Protein AF-A0A350ATS0-F1 (afdb_monomer)

Mean predicted aligned error: 9.51 Å

Radius of gyration: 19.01 Å; Cα contacts (8 Å, |Δi|>4): 126; chains: 1; bounding box: 36×60×45 Å

Foldseek 3Di:
DDDDPPVVVVVVVVVVVVVVVPPDPVVLCVVLVVVCCVVQNPVLLQFAPEEAEQDDDVPPCSVVVLVVVCVVLVQPADAAELVVLCVDPQNVVCVVVVHDCDPSNSVNSVSVVRSPPSQRHHHYYYDPDPGD

pLDDT: mean 83.72, std 15.66, range [44.88, 97.25]

Secondary structure (DSSP, 8-state):
---SSSHHHHHHHHHHHHHTT---HHHHHHHHHHHHHHHH-TTT----S-EEEE---TTSSHHHHHHHHHHHTT--SPPEEHHHHTTSHHHHHHHHTT----HHHHHHHHHHHHTSGGGTT-EEEES-----

Solvent-accessible surface area (backbone atoms only — not comparable to full-atom values): 7862 Å² total; per-residue (Å²): 143,88,89,76,73,68,62,62,55,53,52,52,50,51,48,55,50,46,69,74,55,73,75,45,68,67,58,41,49,53,55,43,48,51,53,48,37,72,74,60,32,72,90,61,71,52,61,35,77,40,76,46,70,44,71,78,64,90,88,70,49,58,74,63,50,50,56,50,49,28,64,77,67,71,43,84,45,78,67,49,43,48,77,55,52,66,70,28,76,70,38,47,53,39,44,75,71,73,40,80,88,46,74,55,54,51,51,42,55,50,52,59,55,40,50,38,74,73,22,42,78,26,44,43,33,37,62,50,81,87,73,127

Sequence (132 aa):
MASTTADSRQENNSKKIRDLEVKDAHIIFSSVWASLEEEFGEEQLRFPKEIFWLNGAPGAGKGTNTNFIMQYRDLTAPPLVVSDLLHSPEAERLKDAGMLVGDREVVEILFRRLLDPVYQSGAAVDGFPRTK

Nearest PDB structures (foldseek):
  4lcb-a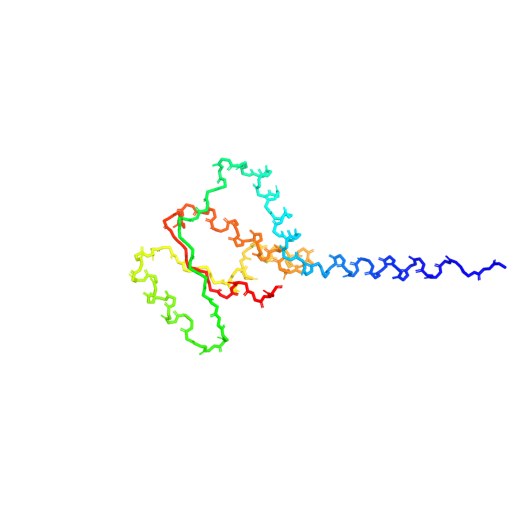ssembly1_A  TM=3.981E-01  e=4.346E-01  Acidianus hospitalis W1

Structure (mmCIF, N/CA/C/O backbone):
data_AF-A0A350ATS0-F1
#
_entry.id   AF-A0A350ATS0-F1
#
loop_
_atom_site.group_PDB
_atom_site.id
_atom_site.type_symbol
_atom_site.label_atom_id
_atom_site.label_alt_id
_atom_site.label_comp_id
_atom_site.label_asym_id
_atom_site.label_entity_id
_atom_site.label_seq_id
_atom_site.pdbx_PDB_ins_code
_atom_site.Cartn_x
_atom_site.Cartn_y
_atom_site.Cartn_z
_atom_site.occupancy
_atom_site.B_iso_or_equiv
_atom_site.auth_seq_id
_atom_site.auth_comp_id
_atom_site.auth_asym_id
_atom_site.auth_atom_id
_atom_site.pdbx_PDB_model_num
ATOM 1 N N . MET A 1 1 ? 20.409 42.848 31.058 1.00 45.19 1 MET A N 1
ATOM 2 C CA . MET A 1 1 ? 19.445 41.736 30.921 1.00 45.19 1 MET A CA 1
ATOM 3 C C . MET A 1 1 ? 18.802 41.822 29.543 1.00 45.19 1 MET A C 1
ATOM 5 O O . MET A 1 1 ? 17.862 42.583 29.388 1.00 45.19 1 MET A O 1
ATOM 9 N N . ALA A 1 2 ? 19.349 41.146 28.531 1.00 45.25 2 ALA A N 1
ATOM 10 C CA . ALA A 1 2 ? 18.723 41.036 27.207 1.00 45.25 2 ALA A CA 1
ATOM 11 C C . ALA A 1 2 ? 19.441 39.949 26.389 1.00 45.25 2 ALA A C 1
ATOM 13 O O . ALA A 1 2 ? 20.365 40.252 25.647 1.00 45.25 2 ALA A O 1
ATOM 14 N N . SER A 1 3 ? 19.067 38.680 26.573 1.00 44.88 3 SER A N 1
ATOM 15 C CA . SER A 1 3 ? 19.418 37.590 25.646 1.00 44.88 3 SER A CA 1
ATOM 16 C C . SER A 1 3 ? 18.548 36.368 25.947 1.00 44.88 3 SER A C 1
ATOM 18 O O . SER A 1 3 ? 19.011 35.394 26.527 1.00 44.88 3 SER A O 1
ATOM 20 N N . THR A 1 4 ? 17.247 36.449 25.662 1.00 52.72 4 THR A N 1
ATOM 21 C CA . THR A 1 4 ? 16.320 35.320 25.917 1.00 52.72 4 THR A CA 1
ATOM 22 C C . THR A 1 4 ? 15.244 35.166 24.836 1.00 52.72 4 THR A C 1
ATOM 24 O O . THR A 1 4 ? 14.347 34.342 24.955 1.00 52.72 4 THR A O 1
ATOM 27 N N . THR A 1 5 ? 15.316 35.943 23.753 1.00 53.06 5 THR A N 1
ATOM 28 C CA . THR A 1 5 ? 14.311 35.949 22.673 1.00 53.06 5 THR A CA 1
ATOM 29 C C . THR A 1 5 ? 14.804 35.352 21.352 1.00 53.06 5 THR A C 1
ATOM 31 O O . THR A 1 5 ? 13.989 35.119 20.462 1.00 53.06 5 THR A O 1
ATOM 34 N N . ALA A 1 6 ? 16.107 35.083 21.209 1.00 51.53 6 ALA A N 1
ATOM 35 C CA . ALA A 1 6 ? 16.675 34.472 20.003 1.00 51.53 6 ALA A CA 1
ATOM 36 C C . ALA A 1 6 ? 16.613 32.929 20.029 1.00 51.53 6 ALA A C 1
ATOM 38 O O . ALA A 1 6 ? 16.256 32.330 19.015 1.00 51.53 6 ALA A O 1
ATOM 39 N N . ASP A 1 7 ? 16.859 32.305 21.188 1.00 52.16 7 ASP A N 1
ATOM 40 C CA . ASP A 1 7 ? 16.861 30.837 21.353 1.00 52.16 7 ASP A CA 1
ATOM 41 C C . ASP A 1 7 ? 15.483 30.201 21.120 1.00 52.16 7 ASP A C 1
ATOM 43 O O . ASP A 1 7 ? 15.352 29.200 20.417 1.00 52.16 7 ASP A O 1
ATOM 47 N N . SER A 1 8 ? 14.414 30.833 21.614 1.00 52.84 8 SER A N 1
ATOM 48 C CA . SER A 1 8 ? 13.052 30.286 21.520 1.00 52.84 8 SER A CA 1
ATOM 49 C C . SER A 1 8 ? 12.496 30.250 20.090 1.00 52.84 8 SER A C 1
ATOM 51 O O . SER A 1 8 ? 11.582 29.479 19.788 1.00 52.84 8 SER A O 1
ATOM 53 N N . ARG A 1 9 ? 13.043 31.064 19.175 1.00 49.72 9 ARG A N 1
ATOM 54 C CA . ARG A 1 9 ? 12.681 31.032 17.748 1.00 49.72 9 ARG A CA 1
ATOM 55 C C . ARG A 1 9 ? 13.406 29.917 16.998 1.00 49.72 9 ARG A C 1
ATOM 57 O O . ARG A 1 9 ? 12.812 29.331 16.097 1.00 49.72 9 ARG A O 1
ATOM 64 N N . GLN A 1 10 ? 14.647 29.603 17.371 1.00 53.50 10 GLN A N 1
ATOM 65 C CA . GLN A 1 10 ? 15.396 28.493 16.775 1.00 53.50 10 GLN A CA 1
ATOM 66 C C . GLN A 1 10 ? 14.863 27.136 17.245 1.00 53.50 10 GLN A C 1
ATOM 68 O O . GLN A 1 10 ? 14.702 26.241 16.417 1.00 53.50 10 GLN A O 1
ATOM 73 N N . GLU A 1 11 ? 14.488 27.005 18.520 1.00 51.81 11 GLU A N 1
ATOM 74 C CA . GLU A 1 11 ? 13.853 25.788 19.040 1.00 51.81 11 GLU A CA 1
ATOM 75 C C . GLU A 1 11 ? 12.494 25.518 18.391 1.00 51.81 11 GLU A C 1
ATOM 77 O O . GLU A 1 11 ? 12.246 24.400 17.950 1.00 51.81 11 GLU A O 1
ATOM 82 N N . ASN A 1 12 ? 11.636 26.534 18.250 1.00 54.81 12 ASN A N 1
ATOM 83 C CA . ASN A 1 12 ? 10.333 26.369 17.598 1.00 54.81 12 ASN A CA 1
ATOM 84 C C . ASN A 1 12 ? 10.457 26.033 16.109 1.00 54.81 12 ASN A C 1
ATOM 86 O O . ASN A 1 12 ? 9.673 25.236 15.600 1.00 54.81 12 ASN A O 1
ATOM 90 N N . ASN A 1 13 ? 11.447 26.594 15.409 1.00 53.47 13 ASN A N 1
ATOM 91 C CA . ASN A 1 13 ? 11.673 26.264 14.005 1.00 53.47 13 ASN A CA 1
ATOM 92 C C . ASN A 1 13 ? 12.276 24.857 13.853 1.00 53.47 13 ASN A C 1
ATOM 94 O O . ASN A 1 13 ? 11.858 24.108 12.984 1.00 53.47 13 ASN A O 1
ATOM 98 N N . SER A 1 14 ? 13.181 24.456 14.751 1.00 53.44 14 SER A N 1
ATOM 99 C CA . SER A 1 14 ? 13.723 23.091 14.830 1.00 53.44 14 SER A CA 1
ATOM 100 C C . SER A 1 14 ? 12.638 22.060 15.152 1.00 53.44 14 SER A C 1
ATOM 102 O O . SER A 1 14 ? 12.602 20.992 14.551 1.00 53.44 14 SER A O 1
ATOM 104 N N . LYS A 1 15 ? 11.695 22.394 16.040 1.00 52.91 15 LYS A N 1
ATOM 105 C CA . LYS A 1 15 ? 10.548 21.544 16.375 1.00 52.91 15 LYS A CA 1
ATOM 106 C C . LYS A 1 15 ? 9.565 21.433 15.208 1.00 52.91 15 LYS A C 1
ATOM 108 O O . LYS A 1 15 ? 9.162 20.332 14.872 1.00 52.91 15 LYS A O 1
ATOM 113 N N . LYS A 1 16 ? 9.285 22.541 14.514 1.00 52.00 16 LYS A N 1
ATOM 114 C CA . LYS A 1 16 ? 8.446 22.559 13.306 1.00 52.00 16 LYS A CA 1
ATOM 115 C C . LYS A 1 16 ? 9.091 21.819 12.125 1.00 52.00 16 LYS A C 1
ATOM 117 O O . LYS A 1 16 ? 8.385 21.204 11.340 1.00 52.00 16 LYS A O 1
ATOM 122 N N . ILE A 1 17 ? 10.423 21.844 12.016 1.00 50.97 17 ILE A N 1
ATOM 123 C CA . ILE A 1 17 ? 11.192 21.055 11.038 1.00 50.97 17 ILE A CA 1
ATOM 124 C C . ILE A 1 17 ? 11.212 19.568 11.426 1.00 50.97 17 ILE A C 1
ATOM 126 O O . ILE A 1 17 ? 11.091 18.725 10.548 1.00 50.97 17 ILE A O 1
ATOM 130 N N . ARG A 1 18 ? 11.283 19.230 12.722 1.00 49.12 18 ARG A N 1
ATOM 131 C CA . ARG A 1 18 ? 11.147 17.846 13.217 1.00 49.12 18 ARG A CA 1
ATOM 132 C C . ARG A 1 18 ? 9.738 17.285 13.025 1.00 49.12 18 ARG A C 1
ATOM 134 O O . ARG A 1 18 ? 9.617 16.113 12.696 1.00 49.12 18 ARG A O 1
ATOM 141 N N . ASP A 1 19 ? 8.704 18.115 13.146 1.00 51.97 19 ASP A N 1
ATOM 142 C CA . ASP A 1 19 ? 7.317 17.744 12.823 1.00 51.97 19 ASP A CA 1
ATOM 143 C C . ASP A 1 19 ? 7.117 17.508 11.311 1.00 51.97 19 ASP A C 1
ATOM 145 O O . ASP A 1 19 ? 6.250 16.735 10.916 1.00 51.97 19 ASP A O 1
ATOM 149 N N . LEU A 1 20 ? 7.955 18.113 10.458 1.00 49.19 20 LEU A N 1
ATOM 150 C CA . LEU A 1 20 ? 8.024 17.836 9.014 1.00 49.19 20 LEU A CA 1
ATOM 151 C C . LEU A 1 20 ? 8.879 16.593 8.679 1.00 49.19 20 LEU A C 1
ATOM 153 O O . LEU A 1 20 ? 8.882 16.136 7.540 1.00 49.19 20 LEU A O 1
ATOM 157 N N . GLU A 1 21 ? 9.588 16.033 9.664 1.00 50.81 21 GLU A N 1
ATOM 158 C CA . GLU A 1 21 ? 10.516 14.899 9.554 1.00 50.81 21 GLU A CA 1
ATOM 159 C C . GLU A 1 21 ? 10.129 13.747 10.504 1.00 50.81 21 GLU A C 1
ATOM 161 O O . GLU A 1 21 ? 10.997 13.032 11.012 1.00 50.81 21 GLU A O 1
ATOM 166 N N . VAL A 1 22 ? 8.837 13.539 10.784 1.00 54.12 22 VAL A N 1
ATOM 167 C CA . VAL A 1 22 ? 8.407 12.420 11.641 1.00 54.12 22 VAL A CA 1
ATOM 168 C C . VAL A 1 22 ? 8.631 11.092 10.907 1.00 54.12 22 VAL A C 1
ATOM 170 O O . VAL A 1 22 ? 7.757 10.568 10.230 1.00 54.12 22 VAL A O 1
ATOM 173 N N . LYS A 1 23 ? 9.847 10.557 11.060 1.00 61.12 23 LYS A N 1
ATOM 174 C CA . LYS A 1 23 ? 10.352 9.255 10.590 1.00 61.12 23 LYS A CA 1
ATOM 175 C C . LYS A 1 23 ? 10.027 8.118 11.565 1.00 61.12 23 LYS A C 1
ATOM 177 O O . LYS A 1 23 ? 10.769 7.144 11.634 1.00 61.12 23 LYS A O 1
ATOM 182 N N . ASP A 1 24 ? 8.976 8.254 12.370 1.00 78.88 24 ASP A N 1
ATOM 183 C CA . ASP A 1 24 ? 8.522 7.156 13.219 1.00 78.88 24 ASP A CA 1
ATOM 184 C C . ASP A 1 24 ? 7.331 6.478 12.543 1.00 78.88 24 ASP A C 1
ATOM 186 O O . ASP A 1 24 ? 6.212 7.003 12.527 1.00 78.88 24 ASP A O 1
ATOM 190 N N . ALA A 1 25 ? 7.593 5.310 11.958 1.00 84.94 25 ALA A N 1
ATOM 191 C CA . ALA A 1 25 ? 6.589 4.499 11.285 1.00 84.94 25 ALA A CA 1
ATOM 192 C C . ALA A 1 25 ? 5.384 4.203 12.192 1.00 84.94 25 ALA A C 1
ATOM 194 O O . ALA A 1 25 ? 4.259 4.126 11.701 1.00 84.94 25 ALA A O 1
ATOM 195 N N . HIS A 1 26 ? 5.588 4.102 13.512 1.00 86.56 26 HIS A N 1
ATOM 196 C CA . HIS A 1 26 ? 4.503 3.874 14.459 1.00 86.56 26 HIS A CA 1
ATOM 197 C C . HIS A 1 26 ? 3.581 5.090 14.568 1.00 86.56 26 HIS A C 1
ATOM 199 O O . HIS A 1 26 ? 2.362 4.934 14.635 1.00 86.56 26 HIS A O 1
ATOM 205 N N . ILE A 1 27 ? 4.137 6.305 14.567 1.00 89.81 27 ILE A N 1
ATOM 206 C CA . ILE A 1 27 ? 3.348 7.544 14.618 1.00 89.81 27 ILE A CA 1
ATOM 207 C C . ILE A 1 27 ? 2.570 7.723 13.315 1.00 89.81 27 ILE A C 1
ATOM 209 O O . ILE A 1 27 ? 1.372 7.999 13.362 1.00 89.81 27 ILE A O 1
ATOM 213 N N . ILE A 1 28 ? 3.223 7.506 12.167 1.00 90.00 28 ILE A N 1
ATOM 214 C CA . ILE A 1 28 ? 2.565 7.558 10.855 1.00 90.00 28 ILE A CA 1
ATOM 215 C C . ILE A 1 28 ? 1.410 6.558 10.804 1.00 90.00 28 ILE A C 1
ATOM 217 O O . ILE A 1 28 ? 0.285 6.945 10.494 1.00 90.00 28 ILE A O 1
ATOM 221 N N . PHE A 1 29 ? 1.673 5.295 11.150 1.00 92.25 29 PHE A N 1
ATOM 222 C CA . PHE A 1 29 ? 0.650 4.257 11.156 1.00 92.25 29 PHE A CA 1
ATOM 223 C C . PHE A 1 29 ? -0.501 4.627 12.088 1.00 92.25 29 PHE A C 1
ATOM 225 O O . PHE A 1 29 ? -1.641 4.633 11.648 1.00 92.25 29 PHE A O 1
ATOM 232 N N . SER A 1 30 ? -0.211 4.992 13.341 1.00 93.88 30 SER A N 1
ATOM 233 C CA . SER A 1 30 ? -1.246 5.307 14.335 1.00 93.88 30 SER A CA 1
ATOM 234 C C . SER A 1 30 ? -2.108 6.491 13.896 1.00 93.88 30 SER A C 1
ATOM 236 O O . SER A 1 30 ? -3.324 6.457 14.049 1.00 93.88 30 SER A O 1
ATOM 238 N N . SER A 1 31 ? -1.491 7.525 13.316 1.00 94.12 31 SER A N 1
ATOM 239 C CA . SER A 1 31 ? -2.205 8.696 12.805 1.00 94.12 31 SER A CA 1
ATOM 240 C C . SER A 1 31 ? -3.103 8.351 11.620 1.00 94.12 31 SER A C 1
ATOM 242 O O . SER A 1 31 ? -4.249 8.793 11.588 1.00 94.12 31 SER A O 1
ATOM 244 N N . VAL A 1 32 ? -2.599 7.584 10.648 1.00 95.25 32 VAL A N 1
ATOM 245 C CA . VAL A 1 32 ? -3.390 7.169 9.482 1.00 95.25 32 VAL A CA 1
ATOM 246 C C . VAL A 1 32 ? -4.504 6.221 9.911 1.00 95.25 32 VAL A C 1
ATOM 248 O O . VAL A 1 32 ? -5.644 6.396 9.502 1.00 95.25 32 VAL A O 1
ATOM 251 N N . TRP A 1 33 ? -4.193 5.248 10.763 1.00 96.31 33 TRP A N 1
ATOM 252 C CA . TRP A 1 33 ? -5.149 4.272 11.267 1.00 96.31 33 TRP A CA 1
ATOM 253 C C . TRP A 1 33 ? -6.308 4.947 11.999 1.00 96.31 33 TRP A C 1
ATOM 255 O O . TRP A 1 33 ? -7.455 4.705 11.642 1.00 96.31 33 TRP A O 1
ATOM 265 N N . ALA A 1 34 ? -6.019 5.873 12.921 1.00 96.44 34 ALA A N 1
ATOM 266 C CA . ALA A 1 34 ? -7.049 6.636 13.624 1.00 96.44 34 ALA A CA 1
ATOM 267 C C . ALA A 1 34 ? -7.943 7.435 12.660 1.00 96.44 34 ALA A C 1
ATOM 269 O O . ALA A 1 34 ? -9.160 7.444 12.817 1.00 96.44 34 ALA A O 1
ATOM 270 N N . SER A 1 35 ? -7.359 8.055 11.626 1.00 96.12 35 SER A N 1
ATOM 271 C CA . SER A 1 35 ? -8.133 8.770 10.603 1.00 96.12 35 SER A CA 1
ATOM 272 C C . SER A 1 35 ? -9.039 7.836 9.794 1.00 96.12 35 SER A C 1
ATOM 274 O O . SER A 1 35 ? -10.151 8.223 9.446 1.00 96.12 35 SER A O 1
ATOM 276 N N . LEU A 1 36 ? -8.579 6.624 9.473 1.00 97.06 36 LEU A N 1
ATOM 277 C CA . LEU A 1 36 ? -9.383 5.634 8.753 1.00 97.06 36 LEU A CA 1
ATOM 278 C C . LEU A 1 36 ? -10.486 5.052 9.642 1.00 97.06 36 LEU A C 1
ATOM 280 O O . LEU A 1 36 ? -11.602 4.854 9.171 1.00 97.06 36 LEU A O 1
ATOM 284 N N . GLU A 1 37 ? -10.201 4.797 10.919 1.00 97.12 37 GLU A N 1
ATOM 285 C CA . GLU A 1 37 ? -11.201 4.357 11.896 1.00 97.12 37 GLU A CA 1
ATOM 286 C C . GLU A 1 37 ? -12.295 5.405 12.098 1.00 97.12 37 GLU A C 1
ATOM 288 O O . GLU A 1 37 ? -13.469 5.044 12.142 1.00 97.12 37 GLU A O 1
ATOM 293 N N . GLU A 1 38 ? -11.936 6.688 12.180 1.00 97.25 38 GLU A N 1
ATOM 294 C CA . GLU A 1 38 ? -12.901 7.786 12.300 1.00 97.25 38 GLU A CA 1
ATOM 295 C C . GLU A 1 38 ? -13.813 7.884 11.066 1.00 97.25 38 GLU A C 1
ATOM 297 O O . GLU A 1 38 ? -15.014 8.118 11.201 1.00 97.25 38 GLU A O 1
ATOM 302 N N . GLU A 1 39 ? -13.265 7.673 9.867 1.00 96.81 39 GLU A N 1
ATOM 303 C CA . GLU A 1 39 ? -14.010 7.809 8.611 1.00 96.81 39 GLU A CA 1
ATOM 304 C C . GLU A 1 39 ? -14.875 6.588 8.271 1.00 96.81 39 GLU A C 1
ATOM 306 O O . GLU A 1 39 ? -16.034 6.739 7.881 1.00 96.81 39 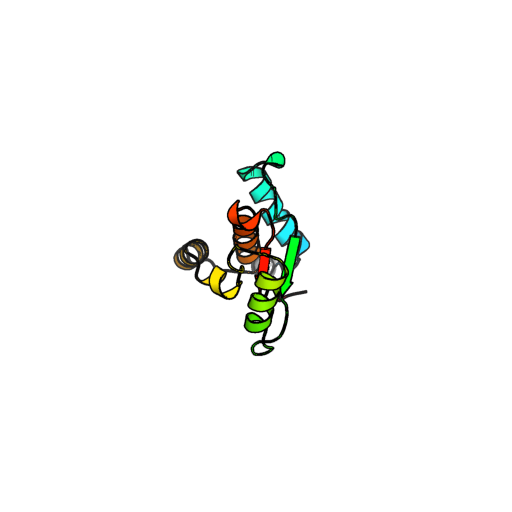GLU A O 1
ATOM 311 N N . PHE A 1 40 ? -14.325 5.379 8.390 1.00 95.44 40 PHE A N 1
ATOM 312 C CA . PHE A 1 40 ? -14.986 4.145 7.949 1.00 95.44 40 PHE A CA 1
ATOM 313 C C . PHE A 1 40 ? -15.631 3.365 9.101 1.00 95.44 40 PHE A C 1
ATOM 315 O O . PHE A 1 40 ? -16.571 2.595 8.883 1.00 95.44 40 PHE A O 1
ATOM 322 N N . GLY A 1 41 ? -15.151 3.558 10.329 1.00 95.94 41 GLY A N 1
ATOM 323 C CA . GLY A 1 41 ? -15.485 2.721 11.476 1.00 95.94 41 GLY A CA 1
ATOM 324 C C . GLY A 1 41 ? -14.725 1.390 11.478 1.00 95.94 41 GLY A C 1
ATOM 325 O O . GLY A 1 41 ? -14.449 0.791 10.437 1.00 95.94 41 GLY A O 1
ATOM 326 N N . GLU A 1 42 ? -14.432 0.884 12.676 1.00 93.94 42 GLU A N 1
ATOM 327 C CA . GLU A 1 42 ? -13.659 -0.350 12.907 1.00 93.94 42 GLU A CA 1
ATOM 328 C C . GLU A 1 42 ? -14.233 -1.579 12.167 1.00 93.94 42 GLU A C 1
ATOM 330 O O . GLU A 1 42 ? -13.504 -2.442 11.666 1.00 93.94 42 GLU A O 1
ATOM 335 N N . GLU A 1 43 ? -15.559 -1.662 12.037 1.00 93.62 43 GLU A N 1
ATOM 336 C CA . GLU A 1 43 ? -16.221 -2.778 11.355 1.00 93.62 43 GLU A CA 1
ATOM 337 C C . GLU A 1 43 ? -15.979 -2.799 9.839 1.00 93.62 43 GLU A C 1
ATOM 339 O O . GLU A 1 43 ? -15.987 -3.876 9.238 1.00 93.62 43 GLU A O 1
ATOM 344 N N . GLN A 1 44 ? -15.740 -1.639 9.223 1.00 91.88 44 GLN A N 1
ATOM 345 C CA . GLN A 1 44 ? -15.530 -1.518 7.778 1.00 91.88 44 GLN A CA 1
ATOM 346 C C . GLN A 1 44 ? -14.050 -1.480 7.391 1.00 91.88 44 GLN A C 1
ATOM 348 O O . GLN A 1 44 ? -13.733 -1.622 6.211 1.00 91.88 44 GLN A O 1
ATOM 353 N N . LEU A 1 45 ? -13.132 -1.385 8.361 1.00 95.19 45 LEU A N 1
ATOM 354 C CA . LEU A 1 45 ? -11.700 -1.581 8.133 1.00 95.19 45 LEU A CA 1
ATOM 355 C C . LEU A 1 45 ? -11.397 -3.060 7.864 1.00 95.19 45 LEU A C 1
ATOM 357 O O . LEU A 1 45 ? -10.947 -3.822 8.724 1.00 95.19 45 LEU A O 1
ATOM 361 N N . ARG A 1 46 ? -11.714 -3.494 6.646 1.00 94.94 46 ARG A N 1
ATOM 362 C CA . ARG A 1 46 ? -11.536 -4.859 6.154 1.00 94.94 46 ARG A CA 1
ATOM 363 C C . ARG A 1 46 ? -10.535 -4.845 5.013 1.00 94.94 46 ARG A C 1
ATOM 365 O O . ARG A 1 46 ? -10.874 -4.604 3.862 1.00 94.94 46 ARG A O 1
ATOM 372 N N . PHE A 1 47 ? -9.288 -5.109 5.375 1.00 95.88 47 PHE A N 1
ATOM 373 C CA . PHE A 1 47 ? -8.177 -5.230 4.442 1.00 95.88 47 PHE A CA 1
ATOM 374 C C . PHE A 1 4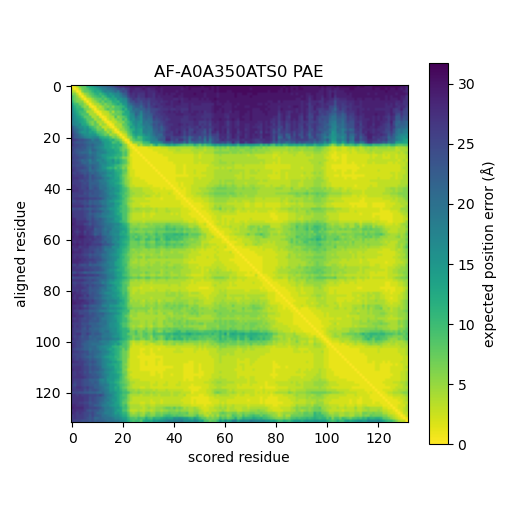7 ? -8.188 -6.594 3.725 1.00 95.88 47 PHE A C 1
ATOM 376 O O . PHE A 1 47 ? -8.878 -7.521 4.169 1.00 95.88 47 PHE A O 1
ATOM 383 N N . PRO A 1 48 ? -7.425 -6.738 2.626 1.00 95.75 48 PRO A N 1
ATOM 384 C CA . PRO A 1 48 ? -7.311 -7.983 1.877 1.00 95.75 48 PRO A CA 1
ATOM 385 C C . PRO A 1 48 ? -6.897 -9.160 2.756 1.00 95.75 48 PRO A C 1
ATOM 387 O O . PRO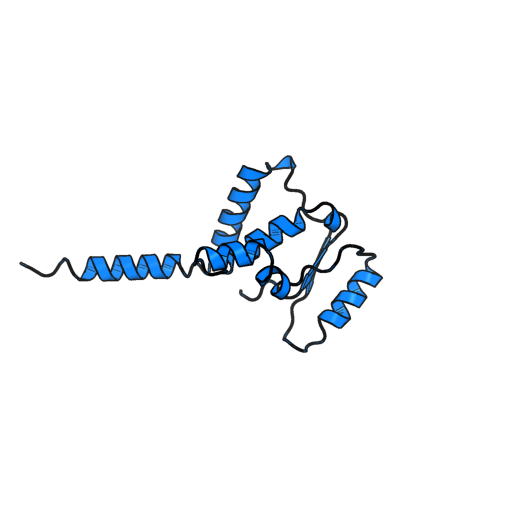 A 1 48 ? -6.086 -9.005 3.670 1.00 95.75 48 PRO A O 1
ATOM 390 N N . LYS A 1 49 ? -7.397 -10.358 2.434 1.00 92.69 49 LYS A N 1
ATOM 391 C CA . LYS A 1 49 ? -7.028 -11.587 3.161 1.00 92.69 49 LYS A CA 1
ATOM 392 C C . LYS A 1 49 ? -5.532 -11.895 3.085 1.00 92.69 49 LYS A C 1
ATOM 394 O O . LYS A 1 49 ? -4.967 -12.408 4.045 1.00 92.69 49 LYS A O 1
ATOM 399 N N . GLU A 1 50 ? -4.909 -11.589 1.952 1.00 93.56 50 GLU A N 1
ATOM 400 C CA . GLU A 1 50 ? -3.483 -11.792 1.713 1.00 93.56 50 GLU A CA 1
ATOM 401 C C . GLU A 1 50 ? -2.872 -10.548 1.066 1.00 93.56 50 GLU A C 1
ATOM 403 O O . GLU A 1 50 ? -3.444 -9.967 0.142 1.00 93.56 50 GLU A O 1
ATOM 408 N N . ILE A 1 51 ? -1.690 -10.143 1.533 1.00 94.94 51 ILE A N 1
ATOM 409 C CA . ILE A 1 51 ? -0.945 -9.021 0.957 1.00 94.94 51 ILE A CA 1
ATOM 410 C C . ILE A 1 51 ? 0.488 -9.468 0.663 1.00 94.94 51 ILE A C 1
ATOM 412 O O . ILE A 1 51 ? 1.227 -9.867 1.564 1.00 94.94 51 ILE A O 1
ATOM 416 N N . PHE A 1 52 ? 0.889 -9.374 -0.604 1.00 94.06 52 PHE A N 1
ATOM 417 C CA . PHE A 1 52 ? 2.246 -9.655 -1.067 1.00 94.06 52 PHE A CA 1
ATOM 418 C C . PHE A 1 52 ? 3.039 -8.354 -1.191 1.00 94.06 52 PHE A C 1
ATOM 420 O O . PHE A 1 52 ? 2.800 -7.560 -2.098 1.00 94.06 52 PHE A O 1
ATOM 427 N N . TRP A 1 53 ? 4.011 -8.151 -0.302 1.00 93.12 53 TRP A N 1
ATOM 428 C CA . TRP A 1 53 ? 4.902 -6.989 -0.324 1.00 93.12 53 TRP A CA 1
ATOM 429 C C . TRP A 1 53 ? 6.147 -7.271 -1.166 1.00 93.12 53 TRP A C 1
ATOM 431 O O . TRP A 1 53 ? 7.009 -8.063 -0.780 1.00 93.12 53 TRP A O 1
ATOM 441 N N . LEU A 1 54 ? 6.265 -6.610 -2.315 1.00 91.31 54 LEU A N 1
ATOM 442 C CA . LEU A 1 54 ? 7.356 -6.800 -3.264 1.00 91.31 54 LEU A CA 1
ATOM 443 C C . LEU A 1 54 ? 8.365 -5.663 -3.142 1.00 91.31 54 LEU A C 1
ATOM 445 O O . LEU A 1 54 ? 8.165 -4.546 -3.618 1.00 91.31 54 LEU A O 1
ATOM 449 N N . ASN A 1 55 ? 9.486 -5.984 -2.500 1.00 88.31 55 ASN A N 1
ATOM 450 C CA . ASN A 1 55 ? 10.577 -5.057 -2.235 1.00 88.31 55 ASN A CA 1
ATOM 451 C C . ASN A 1 55 ? 11.856 -5.497 -2.948 1.00 88.31 55 ASN A C 1
ATOM 453 O O . ASN A 1 55 ? 12.140 -6.681 -3.104 1.00 88.31 55 ASN A O 1
ATOM 457 N N . GLY A 1 56 ? 12.630 -4.521 -3.416 1.00 86.75 56 GLY A N 1
ATOM 458 C CA . GLY A 1 56 ? 13.834 -4.768 -4.204 1.00 86.75 56 GLY A CA 1
ATOM 459 C C . GLY A 1 56 ? 14.311 -3.519 -4.932 1.00 86.75 56 GLY A C 1
ATOM 460 O O . GLY A 1 56 ? 13.552 -2.564 -5.121 1.00 86.75 56 GLY A O 1
ATOM 461 N N . ALA A 1 57 ? 15.568 -3.526 -5.369 1.00 84.69 57 ALA A N 1
ATOM 462 C CA . ALA A 1 57 ? 16.168 -2.393 -6.066 1.00 84.69 57 ALA A CA 1
ATOM 463 C C . ALA A 1 57 ? 15.438 -2.063 -7.391 1.00 84.69 57 ALA A C 1
ATOM 465 O O . ALA A 1 57 ? 14.774 -2.929 -7.983 1.00 84.69 57 ALA A O 1
ATOM 466 N N . PRO A 1 58 ? 15.532 -0.815 -7.886 1.00 83.62 58 PRO A N 1
ATOM 467 C CA . PRO A 1 58 ? 15.182 -0.502 -9.269 1.00 83.62 58 PRO A CA 1
ATOM 468 C C . PRO A 1 58 ? 15.932 -1.434 -10.233 1.00 83.62 58 PRO A C 1
ATOM 470 O O . PRO A 1 58 ? 17.112 -1.704 -10.038 1.00 83.62 58 PRO A O 1
ATOM 473 N N . GLY A 1 59 ? 15.243 -1.971 -11.242 1.00 83.94 59 GLY A N 1
ATOM 474 C CA . GLY A 1 59 ? 15.843 -2.902 -12.209 1.00 83.94 59 GLY A CA 1
ATOM 475 C C . GLY A 1 59 ? 16.004 -4.357 -11.739 1.00 83.94 59 GLY A C 1
ATOM 476 O O . GLY A 1 59 ? 16.366 -5.200 -12.548 1.00 83.94 59 GLY A O 1
ATOM 477 N N . ALA A 1 60 ? 15.661 -4.705 -10.491 1.00 88.44 60 ALA A N 1
ATOM 478 C CA . ALA A 1 60 ? 15.767 -6.080 -9.973 1.00 88.44 60 ALA A CA 1
ATOM 479 C C . ALA A 1 60 ? 14.724 -7.075 -10.542 1.00 88.44 60 ALA A C 1
ATOM 481 O O . ALA A 1 60 ? 14.611 -8.195 -10.053 1.00 88.44 60 ALA A O 1
ATOM 482 N N . GLY A 1 61 ? 13.921 -6.667 -11.531 1.00 86.94 61 GLY A N 1
ATOM 483 C CA . GLY A 1 61 ? 12.895 -7.521 -12.139 1.00 86.94 61 GLY A CA 1
ATOM 484 C C . GLY A 1 61 ? 11.597 -7.663 -11.333 1.00 86.94 61 GLY A C 1
ATOM 485 O O . GLY A 1 61 ? 10.841 -8.598 -11.580 1.00 86.94 61 GLY A O 1
ATOM 486 N N . LYS A 1 62 ? 11.309 -6.745 -10.393 1.00 87.75 62 LYS A N 1
ATOM 487 C CA . LYS A 1 62 ? 10.084 -6.787 -9.569 1.00 87.75 62 LYS A CA 1
ATOM 488 C C . LYS A 1 62 ? 8.815 -6.892 -10.406 1.00 87.75 62 LYS A C 1
ATOM 490 O O . LYS A 1 62 ? 8.102 -7.859 -10.224 1.00 87.75 62 LYS A O 1
ATOM 495 N N . GLY A 1 63 ? 8.608 -6.005 -11.384 1.00 84.38 63 GLY A N 1
ATOM 496 C CA . GLY A 1 63 ? 7.414 -6.041 -12.240 1.00 84.38 63 GLY A CA 1
ATOM 497 C C . GLY A 1 63 ? 7.198 -7.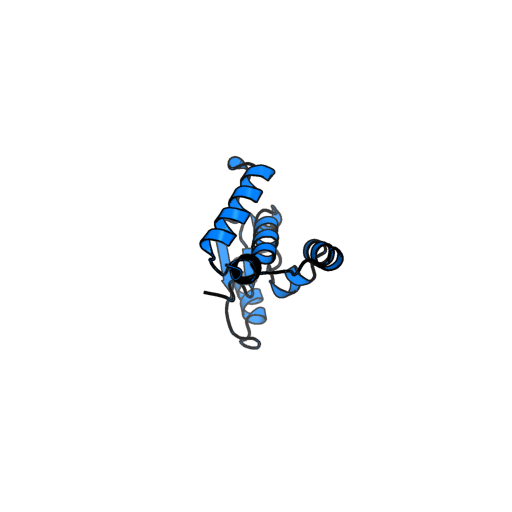387 -12.946 1.00 84.38 63 GLY A C 1
ATOM 498 O O . GLY A 1 63 ? 6.069 -7.862 -13.034 1.00 84.38 63 GLY A O 1
ATOM 499 N N . THR A 1 64 ? 8.277 -8.055 -13.368 1.00 88.19 64 THR A N 1
ATOM 500 C CA . THR A 1 64 ? 8.206 -9.413 -13.930 1.00 88.19 64 THR A CA 1
ATOM 501 C C . THR A 1 64 ? 7.711 -10.422 -12.892 1.00 88.19 64 THR A C 1
ATOM 503 O O . THR A 1 64 ? 6.799 -11.197 -13.174 1.00 88.19 64 THR A O 1
ATOM 506 N N . ASN A 1 65 ? 8.267 -10.387 -11.679 1.00 89.69 65 ASN A N 1
ATOM 507 C CA . ASN A 1 65 ? 7.848 -11.264 -10.586 1.00 89.69 65 ASN A CA 1
ATOM 508 C C . ASN A 1 65 ? 6.439 -10.935 -10.077 1.00 89.69 65 ASN A C 1
ATOM 510 O O . ASN A 1 65 ? 5.700 -11.857 -9.755 1.00 89.69 65 ASN A O 1
ATOM 514 N N . THR A 1 66 ? 6.041 -9.661 -10.045 1.00 90.75 66 THR A N 1
ATOM 515 C CA . THR A 1 66 ? 4.693 -9.214 -9.674 1.00 90.75 66 THR A CA 1
ATOM 516 C C . THR A 1 66 ? 3.661 -9.892 -10.564 1.00 90.75 66 THR A C 1
ATOM 518 O O . THR A 1 66 ? 2.766 -10.561 -10.056 1.00 90.75 66 THR A O 1
ATOM 521 N N . ASN A 1 67 ? 3.844 -9.824 -11.886 1.00 89.88 67 ASN A N 1
ATOM 522 C CA . ASN A 1 67 ? 2.941 -10.468 -12.839 1.00 89.88 67 ASN A CA 1
ATOM 523 C C . ASN A 1 67 ? 2.886 -11.991 -12.649 1.00 89.88 67 ASN A C 1
ATOM 525 O O . ASN A 1 67 ? 1.806 -12.577 -12.692 1.00 89.88 67 ASN A O 1
ATOM 529 N N . PHE A 1 68 ? 4.032 -12.635 -12.404 1.00 93.00 68 PHE A N 1
ATOM 530 C CA . PHE A 1 68 ? 4.082 -14.077 -12.158 1.00 93.00 68 PHE A CA 1
ATOM 531 C C . PHE A 1 68 ? 3.368 -14.474 -10.858 1.00 93.00 68 PHE A C 1
ATOM 533 O O . PHE A 1 68 ? 2.595 -15.428 -10.842 1.00 93.00 68 PHE A O 1
ATOM 540 N N . ILE A 1 69 ? 3.590 -13.730 -9.771 1.00 91.69 69 ILE A N 1
ATOM 541 C CA . ILE A 1 69 ? 2.950 -13.967 -8.471 1.00 91.69 69 ILE A CA 1
ATOM 542 C C . ILE A 1 69 ? 1.444 -13.789 -8.588 1.00 91.69 69 ILE A C 1
ATOM 544 O O . ILE A 1 69 ? 0.708 -14.640 -8.101 1.00 91.69 69 ILE A O 1
ATOM 548 N N . MET A 1 70 ? 0.991 -12.729 -9.259 1.00 93.38 70 MET A N 1
ATOM 549 C CA . MET A 1 70 ? -0.431 -12.492 -9.479 1.00 93.38 70 MET A CA 1
ATOM 550 C C . MET A 1 70 ? -1.092 -13.660 -10.209 1.00 93.38 70 MET A C 1
ATOM 552 O O . MET A 1 70 ? -2.117 -14.150 -9.751 1.00 93.38 70 MET A O 1
ATOM 556 N N . GLN A 1 71 ? -0.475 -14.163 -11.283 1.00 92.44 71 GLN A N 1
ATOM 557 C CA . GLN A 1 71 ? -0.976 -15.336 -12.008 1.00 92.44 71 GLN A CA 1
ATOM 558 C C . GLN A 1 71 ? -0.974 -16.601 -11.140 1.00 92.44 71 GLN A C 1
ATOM 560 O O . GLN A 1 71 ? -1.939 -17.350 -11.144 1.00 92.44 71 GLN A O 1
ATOM 565 N N . TYR A 1 72 ? 0.093 -16.841 -10.377 1.00 93.75 72 TYR A N 1
ATOM 566 C CA . TYR A 1 72 ? 0.238 -18.043 -9.549 1.00 93.75 72 TYR A CA 1
ATOM 567 C C . TYR A 1 72 ? -0.647 -18.047 -8.290 1.00 93.75 72 TYR A C 1
ATOM 569 O O . TYR A 1 72 ? -0.858 -19.092 -7.672 1.00 93.75 72 TYR A O 1
ATOM 577 N N . ARG A 1 73 ? -1.114 -16.873 -7.860 1.00 92.44 73 ARG A N 1
ATOM 578 C CA . ARG A 1 73 ? -1.981 -16.673 -6.689 1.00 92.44 73 ARG A CA 1
ATOM 579 C C . ARG A 1 73 ? -3.416 -16.318 -7.068 1.00 92.44 73 ARG A C 1
ATOM 581 O O . ARG A 1 73 ? -4.185 -15.962 -6.183 1.00 92.44 73 ARG A O 1
ATOM 588 N N . ASP A 1 74 ? -3.751 -16.386 -8.356 1.00 92.56 74 ASP A N 1
ATOM 589 C CA . ASP A 1 74 ? -5.064 -16.020 -8.893 1.00 92.56 74 ASP A CA 1
ATOM 590 C C . ASP A 1 74 ? -5.524 -14.613 -8.450 1.00 92.56 74 ASP A C 1
ATOM 592 O O . ASP A 1 74 ? -6.705 -14.361 -8.202 1.00 92.56 74 ASP A O 1
ATOM 596 N N . LEU A 1 75 ? -4.581 -13.667 -8.346 1.00 92.50 75 LEU A N 1
ATOM 597 C CA . LEU A 1 75 ? -4.875 -12.275 -8.010 1.00 92.50 75 LEU A CA 1
ATOM 598 C C . LEU A 1 75 ? -5.353 -11.542 -9.263 1.00 92.50 75 LEU A C 1
ATOM 600 O O . LEU A 1 75 ? -4.570 -11.232 -10.161 1.00 92.50 75 LEU A O 1
ATOM 604 N N . THR A 1 76 ? -6.649 -11.246 -9.313 1.00 89.75 76 THR A N 1
ATOM 605 C CA . THR A 1 76 ? -7.278 -10.555 -10.448 1.00 89.75 76 THR A CA 1
ATOM 606 C C . THR A 1 76 ? -7.198 -9.033 -10.353 1.00 89.75 76 THR A C 1
ATOM 608 O O . THR A 1 76 ? -7.331 -8.349 -11.366 1.00 89.75 76 THR A O 1
ATOM 611 N N . ALA A 1 77 ? -7.005 -8.490 -9.148 1.00 93.31 77 ALA A N 1
ATOM 612 C CA . ALA A 1 77 ? -6.837 -7.058 -8.934 1.00 93.31 77 ALA A CA 1
ATOM 613 C C . ALA A 1 77 ? -5.460 -6.594 -9.442 1.00 93.31 77 ALA A C 1
ATOM 615 O O . ALA A 1 77 ? -4.476 -7.304 -9.229 1.00 93.31 77 ALA A O 1
ATOM 616 N N . PRO A 1 78 ? -5.355 -5.421 -10.093 1.00 93.50 78 PRO A N 1
ATOM 617 C CA . PRO A 1 78 ? -4.068 -4.894 -10.550 1.00 93.50 78 PRO A CA 1
ATOM 618 C C . PRO A 1 78 ? -3.114 -4.663 -9.364 1.00 93.50 78 PRO A C 1
ATOM 620 O O . PRO A 1 78 ? -3.579 -4.379 -8.267 1.00 93.50 78 PRO A O 1
ATOM 623 N N . PRO A 1 79 ? -1.785 -4.747 -9.537 1.00 94.00 79 PRO A N 1
ATOM 624 C CA . PRO A 1 79 ? -0.869 -4.523 -8.427 1.00 94.00 79 PRO A CA 1
ATOM 625 C C . PRO A 1 79 ? -0.884 -3.052 -7.992 1.00 94.00 79 PRO A C 1
ATOM 627 O O . PRO A 1 79 ? -0.955 -2.138 -8.814 1.00 94.00 79 PRO A O 1
ATOM 630 N N . LEU A 1 80 ? -0.750 -2.816 -6.691 1.00 94.00 80 LEU A N 1
ATOM 631 C CA . LEU A 1 80 ? -0.583 -1.488 -6.114 1.00 94.00 80 LEU A CA 1
ATOM 632 C C . LEU A 1 80 ? 0.887 -1.077 -6.211 1.00 94.00 80 LEU A C 1
ATOM 634 O O . LEU A 1 80 ? 1.712 -1.444 -5.374 1.00 94.00 80 LEU A O 1
ATOM 638 N N . VAL A 1 81 ? 1.225 -0.316 -7.249 1.00 91.81 81 VAL A N 1
ATOM 639 C CA . VAL A 1 81 ? 2.582 0.196 -7.460 1.00 91.81 81 VAL A CA 1
ATOM 640 C C . VAL A 1 81 ? 2.710 1.576 -6.824 1.00 91.81 81 VAL A C 1
ATOM 642 O O . VAL A 1 81 ? 2.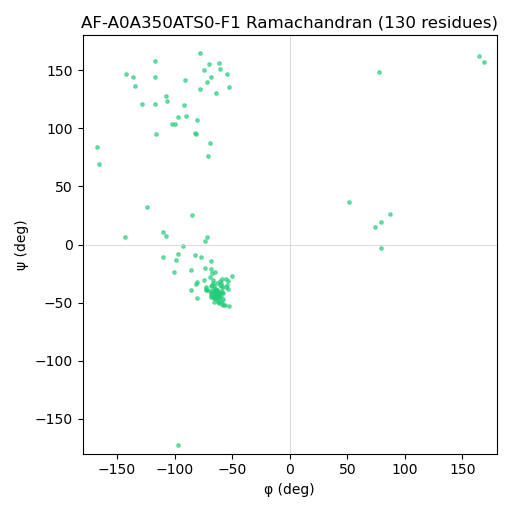028 2.527 -7.199 1.00 91.81 81 VAL A O 1
ATOM 645 N N . VAL A 1 82 ? 3.620 1.721 -5.864 1.00 89.25 82 VAL A N 1
ATOM 646 C CA . VAL A 1 82 ? 3.711 2.946 -5.047 1.00 89.25 82 VAL A CA 1
ATOM 647 C C . VAL A 1 82 ? 4.138 4.171 -5.855 1.00 89.25 82 VAL A C 1
ATOM 649 O O . VAL A 1 82 ? 3.691 5.277 -5.567 1.00 89.25 82 VAL A O 1
ATOM 652 N N . SER A 1 83 ? 4.948 3.995 -6.906 1.00 86.81 83 SER A N 1
ATOM 653 C CA . SER A 1 83 ? 5.260 5.098 -7.827 1.00 86.81 83 SER A CA 1
ATOM 654 C C . SER A 1 83 ? 4.017 5.647 -8.519 1.00 86.81 83 SER A C 1
ATOM 656 O O . SER A 1 83 ? 3.964 6.840 -8.799 1.00 86.81 83 SER A O 1
ATOM 658 N N . ASP A 1 84 ? 3.017 4.806 -8.766 1.00 89.62 84 ASP A N 1
ATOM 659 C CA . ASP A 1 84 ? 1.798 5.193 -9.472 1.00 89.62 84 ASP A CA 1
ATOM 660 C C . ASP A 1 84 ? 0.838 5.896 -8.507 1.00 89.62 84 ASP A C 1
ATOM 662 O O . ASP A 1 84 ? 0.174 6.860 -8.884 1.00 89.62 84 ASP A O 1
ATOM 666 N N . LEU A 1 85 ? 0.850 5.509 -7.223 1.00 86.94 85 LEU A N 1
ATOM 667 C CA . LEU A 1 85 ? 0.116 6.212 -6.164 1.00 86.94 85 LEU A CA 1
ATOM 668 C C . LEU A 1 85 ? 0.561 7.674 -6.018 1.00 86.94 85 LEU A C 1
ATOM 670 O O . LEU A 1 85 ? -0.272 8.538 -5.757 1.00 86.94 85 LEU A O 1
ATOM 674 N N . LEU A 1 86 ? 1.842 7.978 -6.254 1.00 85.88 86 LEU A N 1
ATOM 675 C CA . LEU A 1 86 ? 2.360 9.354 -6.245 1.00 85.88 86 LEU A CA 1
ATOM 676 C C . LEU A 1 86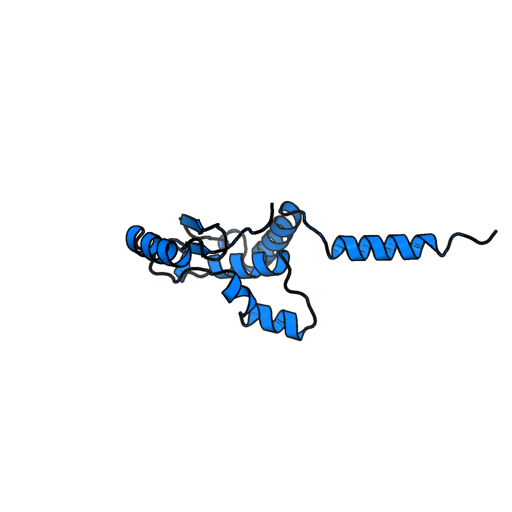 ? 1.847 10.217 -7.410 1.00 85.88 86 LEU A C 1
ATOM 678 O O . LEU A 1 86 ? 2.005 11.435 -7.359 1.00 85.88 86 LEU A O 1
ATOM 682 N N . HIS A 1 87 ? 1.253 9.610 -8.439 1.00 87.19 87 HIS A N 1
ATOM 683 C CA . HIS A 1 87 ? 0.629 10.287 -9.584 1.00 87.19 87 HIS A CA 1
ATOM 684 C C . HIS A 1 87 ? -0.904 10.143 -9.570 1.00 87.19 87 HIS A C 1
ATOM 686 O O . HIS A 1 87 ? -1.578 10.426 -10.559 1.00 87.19 87 HIS A O 1
ATOM 692 N N . SER A 1 88 ? -1.465 9.655 -8.460 1.00 87.06 88 SER A N 1
ATOM 693 C CA . SER A 1 88 ? -2.908 9.504 -8.289 1.00 87.06 88 SER A CA 1
ATOM 694 C C . SER A 1 88 ? -3.609 10.867 -8.162 1.00 87.06 88 SER A C 1
ATOM 696 O O . SER A 1 88 ? -2.988 11.830 -7.705 1.00 87.06 88 SER A O 1
ATOM 698 N N . PRO A 1 89 ? -4.911 10.975 -8.494 1.00 88.88 89 PRO A N 1
ATOM 699 C CA . PRO A 1 89 ? -5.674 12.209 -8.284 1.00 88.88 89 PRO A CA 1
ATOM 700 C C . PRO A 1 89 ? -5.651 12.705 -6.830 1.00 88.88 89 PRO A C 1
ATOM 702 O O . PRO A 1 89 ? -5.773 13.900 -6.571 1.00 88.88 89 PRO A O 1
ATOM 705 N N . GLU A 1 90 ? -5.523 11.801 -5.858 1.00 86.19 90 GLU A N 1
ATOM 706 C CA . GLU A 1 90 ? -5.326 12.137 -4.450 1.00 86.19 90 GLU A CA 1
ATOM 707 C C . GLU A 1 90 ? -3.977 12.827 -4.221 1.00 86.19 90 GLU A C 1
ATOM 709 O O . GLU A 1 90 ? -3.937 13.906 -3.633 1.00 86.19 90 GLU A O 1
ATOM 714 N N . ALA A 1 91 ? -2.890 12.248 -4.735 1.00 87.19 91 ALA A N 1
ATOM 715 C CA . ALA A 1 91 ? -1.554 12.821 -4.618 1.00 87.19 91 ALA A CA 1
ATOM 716 C C . ALA A 1 91 ? -1.422 14.159 -5.363 1.00 87.19 91 ALA A C 1
ATOM 718 O O . ALA A 1 91 ? -0.825 15.091 -4.830 1.00 87.19 91 ALA A O 1
ATOM 719 N N . GLU A 1 92 ? -2.008 14.288 -6.556 1.00 89.88 92 GLU A N 1
ATOM 720 C CA . GLU A 1 92 ? -2.003 15.546 -7.315 1.00 89.88 92 GLU A CA 1
ATOM 721 C C . GLU A 1 92 ? -2.751 16.661 -6.571 1.00 89.88 92 GLU A C 1
ATOM 723 O O . GLU A 1 92 ? -2.220 17.757 -6.433 1.00 89.88 92 GLU A O 1
ATOM 728 N N . ARG A 1 93 ? -3.910 16.374 -5.956 1.00 89.06 93 ARG A N 1
ATOM 729 C CA . ARG A 1 93 ? -4.620 17.363 -5.118 1.00 89.06 93 ARG A CA 1
ATOM 730 C C . ARG A 1 93 ? -3.776 17.867 -3.945 1.00 89.06 93 ARG A C 1
ATOM 732 O O . ARG A 1 93 ? -3.856 19.045 -3.601 1.00 89.06 93 ARG A O 1
ATOM 739 N N . LEU A 1 94 ? -2.979 16.995 -3.326 1.00 85.19 94 LEU A N 1
ATOM 740 C CA . LEU A 1 94 ? -2.072 17.381 -2.240 1.00 85.19 94 LEU A CA 1
ATOM 741 C C . LEU A 1 94 ? -0.940 18.279 -2.763 1.00 85.19 94 LEU A C 1
ATOM 743 O O . LEU A 1 94 ? -0.657 19.311 -2.152 1.00 85.19 94 LEU A O 1
ATOM 747 N N . LYS A 1 95 ? -0.349 17.937 -3.917 1.00 86.44 95 LYS A N 1
ATOM 748 C CA . LYS A 1 95 ? 0.680 18.758 -4.577 1.00 86.44 95 LYS A CA 1
ATOM 749 C C . LYS A 1 95 ? 0.143 20.133 -4.973 1.00 86.44 95 LYS A C 1
ATOM 751 O O . LYS A 1 95 ? 0.797 21.137 -4.696 1.00 86.44 95 LYS A O 1
ATOM 756 N N . ASP A 1 96 ? -1.053 20.186 -5.556 1.00 89.19 96 ASP A N 1
ATOM 757 C CA . ASP A 1 96 ? -1.724 21.424 -5.970 1.00 89.19 96 ASP A CA 1
ATOM 758 C C . ASP A 1 96 ? -2.043 22.333 -4.774 1.00 89.19 96 ASP A C 1
ATOM 760 O O . ASP A 1 96 ? -1.964 23.558 -4.873 1.00 89.19 96 ASP A O 1
ATOM 764 N N . ALA A 1 97 ? -2.335 21.743 -3.610 1.00 87.75 97 ALA A N 1
ATOM 765 C CA . ALA A 1 97 ? -2.491 22.460 -2.346 1.00 87.75 97 ALA A CA 1
ATOM 766 C C . ALA A 1 97 ? -1.153 22.944 -1.741 1.00 87.75 97 ALA A C 1
ATOM 768 O O . ALA A 1 97 ? -1.137 23.500 -0.642 1.00 87.75 97 ALA A O 1
ATOM 769 N N . GLY A 1 98 ? -0.028 22.733 -2.433 1.00 84.31 98 GLY A N 1
ATOM 770 C CA . GLY A 1 98 ? 1.312 23.085 -1.968 1.00 84.31 98 GLY A CA 1
ATOM 771 C C . GLY A 1 98 ? 1.847 22.163 -0.871 1.00 84.31 98 GLY A C 1
ATOM 772 O O . GLY A 1 98 ? 2.818 22.520 -0.202 1.00 84.31 98 GLY A O 1
ATOM 773 N N . MET A 1 99 ? 1.225 20.999 -0.660 1.00 81.12 99 MET A N 1
ATOM 774 C CA . MET A 1 99 ? 1.677 20.012 0.317 1.00 81.12 99 MET A CA 1
ATOM 775 C C . MET A 1 99 ? 2.637 19.008 -0.325 1.00 81.12 99 MET A C 1
ATOM 777 O O . MET A 1 99 ? 2.473 18.589 -1.471 1.00 81.12 99 MET A O 1
ATOM 781 N N . LEU A 1 100 ? 3.665 18.614 0.428 1.00 78.56 100 LEU A N 1
ATOM 782 C CA . LEU A 1 100 ? 4.591 17.566 0.012 1.00 78.56 100 LEU A CA 1
ATOM 783 C C . LEU A 1 100 ? 3.933 16.199 0.233 1.00 78.56 100 LEU A C 1
ATOM 785 O O . LEU A 1 100 ? 3.376 15.952 1.298 1.00 78.56 100 LEU A O 1
ATOM 789 N N . VAL A 1 101 ? 4.023 15.305 -0.752 1.00 84.00 101 VAL A N 1
ATOM 790 C CA . VAL A 1 101 ? 3.581 13.912 -0.595 1.00 84.00 101 VAL A CA 1
ATOM 791 C C . VAL A 1 101 ? 4.694 13.142 0.116 1.00 84.00 101 VAL A C 1
ATOM 793 O O . VAL A 1 101 ? 5.669 12.736 -0.519 1.00 84.00 101 VAL A O 1
ATOM 796 N N . GLY A 1 102 ? 4.586 13.026 1.441 1.00 85.81 102 GLY A N 1
ATOM 797 C CA . GLY A 1 102 ? 5.530 12.308 2.295 1.00 85.81 102 GLY A CA 1
ATOM 798 C C . GLY A 1 102 ? 5.081 10.880 2.615 1.00 85.81 102 GLY A C 1
ATOM 799 O O . GLY A 1 102 ? 4.085 10.381 2.090 1.00 85.81 102 GLY A O 1
ATOM 800 N N . ASP A 1 103 ? 5.818 10.213 3.508 1.00 86.88 103 ASP A N 1
ATOM 801 C CA . ASP A 1 103 ? 5.539 8.826 3.914 1.00 86.88 103 ASP A CA 1
ATOM 802 C C . ASP A 1 103 ? 4.128 8.672 4.507 1.00 86.88 103 ASP A C 1
ATOM 804 O O . ASP A 1 103 ? 3.455 7.675 4.246 1.00 86.88 103 ASP A O 1
ATOM 808 N N . ARG A 1 104 ? 3.643 9.679 5.248 1.00 89.19 104 ARG A N 1
ATOM 809 C CA . ARG A 1 104 ? 2.293 9.676 5.828 1.00 89.19 104 ARG A CA 1
ATOM 810 C C . ARG A 1 104 ? 1.212 9.641 4.751 1.00 89.19 104 ARG A C 1
ATOM 812 O O . ARG A 1 104 ? 0.319 8.801 4.813 1.00 89.19 104 ARG A O 1
ATOM 819 N N . GLU A 1 105 ? 1.308 10.518 3.758 1.00 89.69 105 GLU A N 1
ATOM 820 C CA . GLU A 1 105 ? 0.349 10.603 2.655 1.00 89.69 105 GLU A CA 1
ATOM 821 C C . GLU A 1 105 ? 0.378 9.332 1.797 1.00 89.69 105 GLU A C 1
ATOM 823 O O . GLU A 1 105 ? -0.671 8.841 1.385 1.00 89.69 105 GLU A O 1
ATOM 828 N N . VAL A 1 106 ? 1.563 8.754 1.568 1.00 90.50 106 VAL A N 1
ATOM 829 C CA . VAL A 1 106 ? 1.700 7.480 0.843 1.00 90.50 106 VAL A CA 1
ATOM 830 C C . VAL A 1 106 ? 1.017 6.338 1.594 1.00 90.50 106 VAL A C 1
ATOM 832 O O . VAL A 1 106 ? 0.284 5.570 0.971 1.00 90.50 106 VAL A O 1
ATOM 835 N N . VAL A 1 107 ? 1.227 6.227 2.911 1.00 93.19 107 VAL A N 1
ATOM 836 C CA . VAL A 1 107 ? 0.570 5.207 3.748 1.00 93.19 107 VAL A CA 1
ATOM 837 C C . VAL A 1 107 ? -0.945 5.379 3.722 1.00 93.19 107 VAL A C 1
ATOM 839 O O . VAL A 1 107 ? -1.665 4.399 3.540 1.00 93.19 107 VAL A O 1
ATOM 842 N N . GLU A 1 108 ? -1.430 6.615 3.837 1.00 93.69 108 GLU A N 1
ATOM 843 C CA . GLU A 1 108 ? -2.860 6.913 3.795 1.00 93.69 108 GLU A CA 1
ATOM 844 C C . GLU A 1 108 ? -3.496 6.521 2.455 1.00 93.69 108 GLU A C 1
ATOM 846 O O . GLU A 1 108 ? -4.482 5.781 2.433 1.00 93.69 108 GLU A O 1
ATOM 851 N N . ILE A 1 109 ? -2.910 6.946 1.330 1.00 93.94 109 ILE A N 1
ATOM 852 C CA . ILE A 1 109 ? -3.398 6.585 -0.010 1.00 93.94 109 ILE A CA 1
ATOM 853 C C . ILE A 1 109 ? -3.371 5.063 -0.191 1.00 93.94 109 ILE A C 1
ATOM 855 O O . ILE A 1 109 ? -4.341 4.481 -0.680 1.00 93.94 109 ILE A O 1
ATOM 859 N N . LEU A 1 110 ? -2.285 4.403 0.221 1.00 95.06 110 LEU A N 1
ATOM 860 C CA . LEU A 1 110 ? -2.136 2.957 0.097 1.00 95.06 110 LEU A CA 1
ATOM 861 C C . LEU A 1 110 ? -3.206 2.202 0.893 1.00 95.06 110 LEU A C 1
ATOM 863 O O . LEU A 1 110 ? -3.836 1.295 0.352 1.00 95.06 110 LEU A O 1
ATOM 867 N N . PHE A 1 111 ? -3.434 2.565 2.156 1.00 95.94 111 PHE A N 1
ATOM 868 C CA . PHE A 1 111 ? -4.416 1.882 2.998 1.00 95.94 111 PHE A CA 1
ATOM 869 C C . PHE A 1 111 ? -5.837 2.084 2.481 1.00 95.94 111 PHE A C 1
ATOM 871 O O . PHE A 1 111 ? -6.583 1.114 2.388 1.00 95.94 111 PHE A O 1
ATOM 878 N N . ARG A 1 112 ? -6.185 3.298 2.038 1.00 95.38 112 ARG A N 1
ATOM 879 C CA . ARG A 1 112 ? -7.477 3.560 1.386 1.00 95.38 112 ARG A CA 1
ATOM 880 C C . ARG A 1 112 ? -7.677 2.700 0.143 1.00 95.38 112 ARG A C 1
ATOM 882 O O . ARG A 1 112 ? -8.761 2.166 -0.058 1.00 95.38 112 ARG A O 1
ATOM 889 N N . ARG A 1 113 ? -6.636 2.524 -0.677 1.00 95.25 113 ARG A N 1
ATOM 890 C CA . ARG A 1 113 ? -6.706 1.640 -1.850 1.00 95.25 113 ARG A CA 1
ATOM 891 C C . ARG A 1 113 ? -6.860 0.176 -1.461 1.00 95.25 113 ARG A C 1
ATOM 893 O O . ARG A 1 113 ? -7.632 -0.516 -2.106 1.00 95.25 113 ARG A O 1
ATOM 900 N N . LEU A 1 114 ? -6.184 -0.287 -0.411 1.00 96.12 114 LEU A N 1
ATOM 901 C CA . LEU A 1 114 ? -6.328 -1.662 0.075 1.00 96.12 114 LEU A CA 1
ATOM 902 C C . LEU A 1 114 ? -7.733 -1.964 0.624 1.00 96.12 114 LEU A C 1
ATOM 904 O O . LEU A 1 114 ? -8.130 -3.124 0.621 1.00 96.12 114 LEU A O 1
ATOM 908 N N . LEU A 1 115 ? -8.485 -0.952 1.063 1.00 96.06 115 LEU A N 1
ATOM 909 C CA . LEU A 1 115 ? -9.881 -1.105 1.492 1.00 96.06 115 LEU A CA 1
ATOM 910 C C . LEU A 1 115 ? -10.876 -1.240 0.325 1.00 96.06 115 LEU A C 1
ATOM 912 O O . LEU A 1 115 ? -12.036 -1.577 0.557 1.00 96.06 115 LEU A O 1
ATOM 916 N N . ASP A 1 116 ? -10.462 -0.989 -0.922 1.00 94.94 116 ASP A N 1
ATOM 917 C CA . ASP A 1 116 ? -11.340 -1.156 -2.083 1.00 94.94 116 ASP A CA 1
ATOM 918 C C . ASP A 1 116 ? -11.738 -2.644 -2.235 1.00 94.94 116 ASP A C 1
ATOM 920 O O . ASP A 1 116 ? -10.857 -3.516 -2.238 1.00 94.94 116 ASP A O 1
ATOM 924 N N . PRO A 1 117 ? -13.042 -2.963 -2.392 1.00 94.12 117 PRO A N 1
ATOM 925 C CA . PRO A 1 117 ? -13.531 -4.330 -2.564 1.00 94.12 117 PRO A CA 1
ATOM 926 C C . PRO A 1 117 ? -12.808 -5.147 -3.638 1.00 94.12 117 PRO A C 1
ATOM 928 O O . PRO A 1 117 ? -12.748 -6.372 -3.516 1.00 94.12 117 PRO A O 1
ATOM 931 N N . VAL A 1 118 ? -12.235 -4.504 -4.664 1.00 95.31 118 VAL A N 1
ATOM 932 C CA . VAL A 1 118 ? -11.453 -5.197 -5.701 1.00 95.31 118 VAL A CA 1
ATOM 933 C C . VAL A 1 118 ? -10.261 -5.968 -5.121 1.00 95.31 118 VAL A C 1
ATOM 935 O O . VAL A 1 118 ? -9.899 -7.011 -5.658 1.00 95.31 118 VAL A O 1
ATOM 938 N N . TYR A 1 119 ? -9.690 -5.514 -4.002 1.00 96.19 119 TYR A N 1
ATOM 939 C CA . TYR A 1 119 ? -8.549 -6.155 -3.348 1.00 96.19 119 TYR A CA 1
ATOM 940 C C . TYR A 1 119 ? -8.942 -7.164 -2.267 1.00 96.19 119 TYR A C 1
ATOM 942 O O . TYR A 1 119 ? -8.062 -7.795 -1.695 1.00 96.19 119 TYR A O 1
ATOM 950 N N . GLN A 1 120 ? -10.231 -7.366 -1.973 1.00 93.38 120 GLN A N 1
ATOM 951 C CA . GLN A 1 120 ? -10.678 -8.161 -0.819 1.00 93.38 120 GLN A CA 1
ATOM 952 C C . GLN A 1 120 ? -10.071 -9.578 -0.765 1.00 93.38 120 GLN A C 1
ATOM 954 O O . GLN A 1 120 ? -9.751 -10.085 0.316 1.00 93.38 120 GLN A O 1
ATOM 959 N N . SER A 1 121 ? -9.919 -10.238 -1.916 1.00 91.44 121 SER A N 1
ATOM 960 C CA . SER A 1 121 ? -9.342 -11.585 -2.004 1.00 91.44 121 SER A CA 1
ATOM 961 C C . SER A 1 121 ? -7.828 -11.605 -1.812 1.00 91.44 121 SER A C 1
ATOM 963 O O . SER A 1 121 ? -7.305 -12.581 -1.283 1.00 91.44 121 SER A O 1
ATOM 965 N N . GLY A 1 122 ? -7.136 -10.537 -2.205 1.00 95.19 122 GLY A N 1
ATOM 966 C CA . GLY A 1 122 ? -5.696 -10.400 -2.072 1.00 95.19 122 GLY A CA 1
ATOM 967 C C . GLY A 1 122 ? -5.147 -9.207 -2.852 1.00 95.19 122 GLY A C 1
ATOM 968 O O . GLY A 1 122 ? -5.750 -8.746 -3.822 1.00 95.19 122 GLY A O 1
ATOM 969 N N . ALA A 1 123 ? -3.977 -8.724 -2.441 1.00 96.69 123 ALA A N 1
ATOM 970 C CA . ALA A 1 123 ? -3.290 -7.609 -3.084 1.00 96.69 123 ALA A CA 1
ATOM 971 C C . ALA A 1 123 ? -1.792 -7.886 -3.251 1.00 96.69 123 ALA A C 1
ATOM 973 O O . ALA A 1 123 ? -1.147 -8.471 -2.381 1.00 96.69 123 ALA A O 1
ATOM 974 N N . ALA A 1 124 ? -1.222 -7.406 -4.353 1.00 95.56 124 ALA A N 1
ATOM 975 C CA . ALA A 1 124 ? 0.222 -7.299 -4.529 1.00 95.56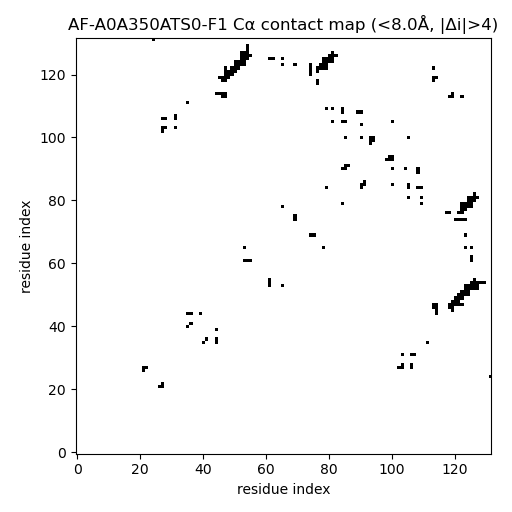 124 ALA A CA 1
ATOM 976 C C . ALA A 1 124 ? 0.615 -5.823 -4.442 1.00 95.56 124 ALA A C 1
ATOM 978 O O . ALA A 1 124 ? 0.042 -5.000 -5.151 1.00 95.56 124 ALA A O 1
ATOM 979 N N . VAL A 1 125 ? 1.581 -5.490 -3.589 1.00 94.94 125 VAL A N 1
ATOM 980 C CA . VAL A 1 125 ? 2.072 -4.121 -3.400 1.00 94.94 125 VAL A CA 1
ATOM 981 C C . VAL A 1 125 ? 3.543 -4.055 -3.794 1.00 94.94 125 VAL A C 1
ATOM 983 O O . VAL A 1 125 ? 4.371 -4.755 -3.212 1.00 94.94 125 VAL A O 1
ATOM 986 N N . ASP A 1 126 ? 3.882 -3.216 -4.772 1.00 91.31 126 ASP A N 1
ATOM 987 C CA . ASP A 1 126 ? 5.247 -3.058 -5.283 1.00 91.31 126 ASP A CA 1
ATOM 988 C C . ASP A 1 126 ? 5.865 -1.736 -4.814 1.00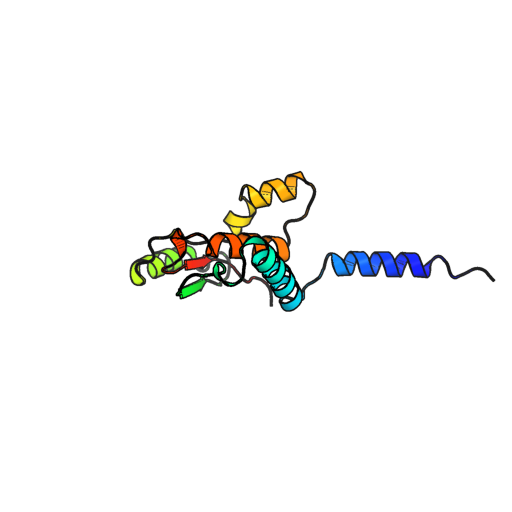 91.31 126 ASP A C 1
ATOM 990 O O . ASP A 1 126 ? 5.356 -0.639 -5.075 1.00 91.31 126 ASP A O 1
ATOM 994 N N . GLY A 1 127 ? 7.016 -1.853 -4.152 1.00 86.81 127 GLY A N 1
ATOM 995 C CA . GLY A 1 127 ? 7.876 -0.720 -3.842 1.00 86.81 127 GLY A CA 1
ATOM 996 C C . GLY A 1 127 ? 7.535 0.006 -2.545 1.00 86.81 127 GLY A C 1
ATOM 997 O O . GLY A 1 127 ? 7.869 1.190 -2.448 1.00 86.81 127 GLY A O 1
ATOM 998 N N . PHE A 1 128 ? 6.917 -0.689 -1.583 1.00 89.19 128 PHE A N 1
ATOM 999 C CA . PHE A 1 128 ? 6.681 -0.233 -0.211 1.00 89.19 128 PHE A CA 1
ATOM 1000 C C . PHE A 1 128 ? 6.854 -1.385 0.803 1.00 89.19 128 PHE A C 1
ATOM 1002 O O . PHE A 1 128 ? 6.497 -2.527 0.491 1.00 89.19 128 PHE A O 1
ATOM 1009 N N . PRO A 1 129 ? 7.343 -1.106 2.027 1.00 84.75 129 PRO A N 1
ATOM 1010 C CA . PRO A 1 129 ? 7.925 0.162 2.490 1.00 84.75 129 PRO A CA 1
ATOM 1011 C C . PRO A 1 129 ? 9.344 0.390 1.938 1.00 84.75 129 PRO A C 1
ATOM 1013 O O . PRO A 1 129 ? 10.084 -0.557 1.681 1.00 84.75 129 PRO A O 1
ATOM 1016 N N . ARG A 1 130 ? 9.743 1.658 1.740 1.00 77.25 130 ARG A N 1
ATOM 1017 C CA . ARG A 1 130 ? 11.106 2.023 1.278 1.00 77.25 130 ARG A CA 1
ATOM 1018 C C . ARG A 1 130 ? 12.046 2.460 2.400 1.00 77.25 130 ARG A C 1
ATOM 1020 O O . ARG A 1 130 ? 13.252 2.562 2.177 1.00 77.25 130 ARG A O 1
ATOM 1027 N N . THR A 1 131 ? 11.498 2.721 3.578 1.00 72.38 131 THR A N 1
ATOM 1028 C CA . THR A 1 131 ? 12.193 3.187 4.779 1.00 72.38 131 THR A CA 1
ATOM 1029 C C . THR A 1 131 ? 12.059 2.140 5.890 1.00 72.38 131 THR A C 1
ATOM 1031 O O . THR A 1 131 ? 11.220 1.241 5.799 1.00 72.38 131 THR A O 1
ATOM 1034 N N . LYS A 1 132 ? 12.974 2.184 6.866 1.00 61.19 132 LYS A N 1
ATOM 1035 C CA . LYS A 1 132 ? 12.996 1.276 8.023 1.00 61.19 132 LYS A CA 1
ATOM 1036 C C . LYS A 1 132 ? 12.211 1.861 9.181 1.00 61.19 132 LYS A C 1
ATOM 1038 O O . LYS A 1 132 ? 12.274 3.101 9.318 1.00 61.19 132 LYS A O 1
#

=== Feature glossary ===
The record interleaves many kinds of information about one protein. Here is each kind framed as the question it answers.

Q: What does the local fold look like, residue by residue?
A: The Foldseek 3Di string encodes local tertiary geometry as a 20-letter alphabet — one character per residue — derived from the relative positions of nearby Cα atoms. Unlike the amino-acid sequence, 3Di is a direct function of the 3D structure, so two proteins with the same fold have similar 3Di strings even at low sequence identity.

Q: Which residues are in helices, strands, or loops?
A: The SS8 string is DSSP's per-residue secondary-structure call. α-helix (H) means an i→i+4 H-bond ladder; β-strand (E) means the residue participates in a β-sheet; 3₁₀ (G) and π (I) are tighter and wider helices; T/S are turns/bends; '-' is loop.

Q: How big and how compact is the whole molecule?
A: Radius of gyration (Rg) is the root-mean-square distance of Cα atoms from their centroid — a single number for overall size and compactness. A globular domain of N residues has Rg ≈ 2.2·N^0.38 Å; an extended or disordered chain has a much larger Rg. The Cα contact count is the number of residue pairs whose Cα atoms are within 8 Å and are more than four positions apart in sequence — a standard proxy for tertiary packing density. The bounding box is the smallest axis-aligned box enclosing all Cα atoms.

Q: Where is each backbone atom in 3D?
A: Structure coordinates are given as an mmCIF _atom_site loop: one row per atom with element, residue name, chain id, sequence number, and x/y/z position in Å. Only the four main-chain atoms per residue are included here; side chains are omitted to keep the record compact.

Q: What is the amino-acid chain?
A: Primary structure: the covalent order of the twenty standard amino acids along the backbone. Two proteins with the same sequence will (almost always) fold to the same structure; two with 30% identity often share a fold but not the details.

Q: What if only a Cα trace is available?
A: Three-state secondary structure (P-SEA) collapses the eight DSSP classes into helix (a), strand (b), and coil (c). P-SEA assigns these from Cα geometry alone — distances and angles — without requiring backbone oxygens, so it works on any Cα trace.

Q: What family and function is it annotated with?
A: Database cross-references. InterPro integrates a dozen domain/family signature databases into unified entries with residue-range hits. GO terms attach function/process/location labels with evidence codes. CATH codes position the fold in a four-level structural taxonomy. Organism is the NCBI-taxonomy species name.

Q: How confident is the AlphaFold model at each residue?
A: pLDDT is the predicted lDDT-Cα score: AlphaFold's confidence that the local environment of each residue (all inter-atomic distances within 15 Å) is correctly placed. It is a per-residue number between 0 and 100, with higher meaning more reliable.

Q: How mobile is each atom in the crystal?
A: B-factor (Debye–Waller factor) reflects atomic displacement in the crystal lattice. It is an experimental observable (units Å²), not a prediction; low values mean the atom is pinned down, high values mean it moves or is heterogeneous across the crystal.

Q: Which residues are buried vs exposed?
A: SASA measures how much of the protein is reachable by solvent. It is computed by rolling a water-sized probe over the atomic surface and summing the exposed area (Å²). Per-residue SASA distinguishes core (buried, low SASA) from surface (exposed, high SASA) residues; total SASA is a whole-molecule size measure.

Q: What do the diagnostic plots show?
A: Plot images: a contact map (which residues are close in 3D, as an N×N binary image), a Ramachandran scatter (backbone torsion angles, revealing secondary-structure composition at a glance), and — for AlphaFold structures — a PAE heatmap (pairwise prediction confidence).

Q: What known structures does this most resemble?
A: The Foldseek neighbor list gives the closest experimentally determined structures in the PDB, ranked by structural alignment. TM-score near 1 means near-identical fold; near 0.3 means only rough topology match. This is how one finds what a novel AlphaFold prediction most resembles in the solved-structure universe.

Q: Are the domains correctly placed relative to each other?
A: Predicted aligned error is AlphaFold's pairwise confidence. Unlike pLDDT (per-residue), PAE is per-residue-pair and captures whether two parts of the structure are correctly placed relative to each other. Units are ångströms of expected positional error.

Q: What do the rendered images show?
A: Structure images are PyMOL renders from six orthogonal camera directions. Cartoon representation draws helices as coils and strands as arrows; sticks shows the backbone as bonds; surface shows the solvent-excluded envelope. Rainbow coloring maps sequence position to hue (blue→red, N→C); chain coloring assigns a distinct color per polypeptide.

Q: What are the backbone torsion angles?
A: φ (phi) and ψ (psi) are the two rotatable backbone dihedrals per residue: φ is the C(i-1)–N–Cα–C torsion, ψ is the N–Cα–C–N(i+1) torsion, both in degrees on (−180°, 180°]. α-helical residues cluster near (−60°, −45°); β-strand residues near (−120°, +130°). A Ramachandran plot is simply a scatter of (φ, ψ) for every residue.